Protein AF-A0A9E3P3L4-F1 (afdb_monomer)

pLDDT: mean 86.78, std 13.2, range [43.06, 98.12]

Radius of gyration: 27.21 Å; Cα contacts (8 Å, |Δi|>4): 21; chains: 1; bounding box: 68×38×60 Å

Sequence (97 aa):
MQKKRRPGSTATFSVSIDVASKEKLKARANRLHGGNMSALIAELARDAERRDASEALHEWAGTALTHDDRARIDAELAEGWALARAHAKKTKRKPAA

Nearest PDB structures (foldseek):
  1zx3-assembly1_A  TM=3.573E-01  e=5.831E+00  Nitrosomonas europaea ATCC 19718

Solvent-accessible surface area (backbone atoms only — not comparable to full-atom values): 5981 Å² total; per-residue (Å²): 132,87,77,82,76,60,93,88,68,83,81,90,82,89,81,91,74,56,70,68,59,52,52,55,50,48,54,49,12,39,74,76,50,78,51,36,53,68,60,45,52,56,50,53,51,53,52,47,53,52,48,54,51,50,50,52,46,43,67,72,66,51,77,78,78,50,71,66,59,47,54,50,51,54,51,53,48,53,52,52,54,50,52,53,52,53,52,57,55,53,60,72,68,57,72,87,128

Foldseek 3Di:
DDDPDDPPDDDDDDDDDDPVVVVVLQVVCCVPPVRPSVVSVVVVVVVVVVVVVVVVCCVVVDDDDDPVSVVVVVVVVVVVVVVVVVVVVVVVPDDDD

Mean predicted aligned error: 11.52 Å

Structure (mmCIF, N/CA/C/O backbone):
data_AF-A0A9E3P3L4-F1
#
_entry.id   AF-A0A9E3P3L4-F1
#
loop_
_atom_site.group_PDB
_atom_site.id
_atom_site.type_symbol
_atom_site.label_atom_id
_atom_site.label_alt_id
_atom_site.label_comp_id
_atom_site.label_asym_id
_atom_site.label_entity_id
_atom_site.label_seq_id
_atom_site.pdbx_PDB_ins_code
_atom_site.Cartn_x
_atom_site.Cartn_y
_atom_site.Cartn_z
_atom_site.occupancy
_atom_site.B_iso_or_equiv
_atom_site.auth_seq_id
_atom_site.auth_comp_id
_atom_site.auth_asym_id
_atom_site.auth_atom_id
_atom_site.pdbx_PDB_model_num
ATOM 1 N N . MET A 1 1 ? 16.694 9.694 29.739 1.00 43.06 1 MET A N 1
ATOM 2 C CA . MET A 1 1 ? 17.286 8.456 29.181 1.00 43.06 1 MET A CA 1
ATOM 3 C C . MET A 1 1 ? 16.189 7.686 28.444 1.00 43.06 1 MET A C 1
ATOM 5 O O . MET A 1 1 ? 15.341 7.091 29.096 1.00 43.06 1 MET A O 1
ATOM 9 N N . GLN A 1 2 ? 16.111 7.787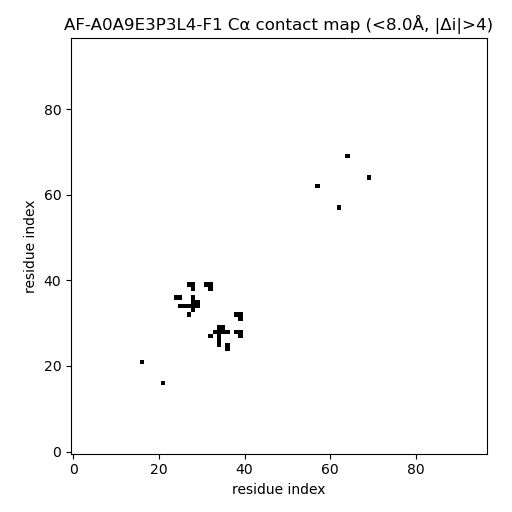 27.111 1.00 58.84 2 GLN A N 1
ATOM 10 C CA . GLN A 1 2 ? 15.091 7.078 26.319 1.00 58.84 2 GLN A CA 1
ATOM 11 C C . GLN A 1 2 ? 15.416 5.579 26.309 1.00 58.84 2 GLN A C 1
ATOM 13 O O . GLN A 1 2 ? 16.456 5.158 25.805 1.00 58.84 2 GLN A O 1
ATOM 18 N N . LYS A 1 3 ? 14.550 4.773 26.926 1.00 66.19 3 LYS A N 1
ATOM 19 C CA . LYS A 1 3 ? 14.714 3.319 27.029 1.00 66.19 3 LYS A CA 1
ATOM 20 C C . LYS A 1 3 ? 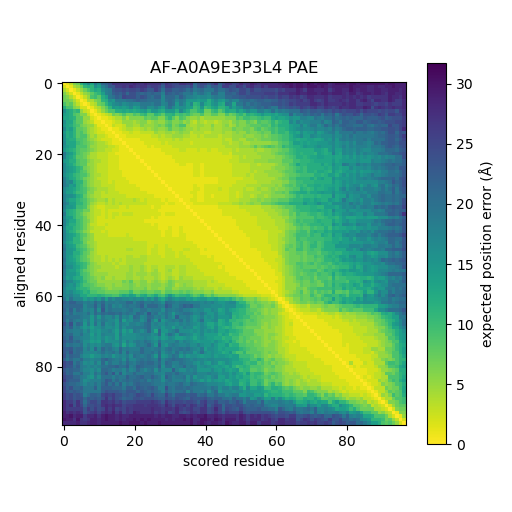14.517 2.717 25.631 1.00 66.19 3 LYS A C 1
ATOM 22 O O . LYS A 1 3 ? 13.417 2.791 25.086 1.00 66.19 3 LYS A O 1
ATOM 27 N N . LYS A 1 4 ? 15.576 2.142 25.047 1.00 66.56 4 LYS A N 1
ATOM 28 C CA . LYS A 1 4 ? 15.538 1.463 23.738 1.00 66.56 4 LYS A CA 1
ATOM 29 C C . LYS A 1 4 ? 14.462 0.372 23.783 1.00 66.56 4 LYS A C 1
ATOM 31 O O . LYS A 1 4 ? 14.570 -0.573 24.567 1.00 66.56 4 LYS A O 1
ATOM 36 N N . ARG A 1 5 ? 13.386 0.538 23.010 1.00 64.69 5 ARG A N 1
ATOM 37 C CA . ARG A 1 5 ? 12.291 -0.438 22.965 1.00 64.69 5 ARG A CA 1
ATOM 38 C C . ARG A 1 5 ? 12.759 -1.707 22.253 1.00 64.69 5 ARG A C 1
ATOM 40 O O . ARG A 1 5 ? 13.532 -1.644 21.301 1.00 64.69 5 ARG A O 1
ATOM 47 N N . ARG A 1 6 ? 12.320 -2.859 22.763 1.00 67.94 6 ARG A N 1
ATOM 48 C CA . ARG A 1 6 ? 12.639 -4.176 22.197 1.00 67.94 6 ARG A CA 1
ATOM 49 C C . ARG A 1 6 ? 11.949 -4.340 20.832 1.00 67.94 6 ARG A C 1
ATOM 51 O O . ARG A 1 6 ? 10.840 -3.824 20.672 1.00 67.94 6 ARG A O 1
ATOM 58 N N . PRO A 1 7 ? 12.560 -5.058 19.873 1.00 54.72 7 PRO A N 1
ATOM 59 C CA . PRO A 1 7 ? 11.893 -5.396 18.618 1.00 54.72 7 PRO A CA 1
ATOM 60 C C . PRO A 1 7 ? 10.572 -6.125 18.907 1.00 54.72 7 PRO A C 1
ATOM 62 O O . PRO A 1 7 ? 10.513 -6.982 19.788 1.00 54.72 7 PRO A O 1
ATOM 65 N N . GLY A 1 8 ? 9.503 -5.721 18.215 1.00 65.75 8 GLY A N 1
ATOM 66 C CA . GLY A 1 8 ? 8.137 -6.205 18.453 1.00 65.75 8 GLY A CA 1
ATOM 67 C C . GLY A 1 8 ? 7.307 -5.380 19.446 1.00 65.75 8 GLY A C 1
ATOM 68 O O . GLY A 1 8 ? 6.173 -5.749 19.732 1.00 65.75 8 GLY A O 1
ATOM 69 N N . SER A 1 9 ? 7.818 -4.258 19.973 1.00 76.62 9 SER A N 1
ATOM 70 C CA . SER A 1 9 ? 6.986 -3.367 20.789 1.00 76.62 9 SER A CA 1
ATOM 71 C C . SER A 1 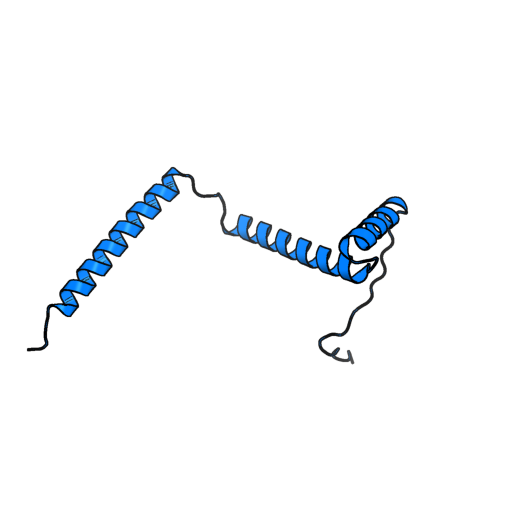9 ? 5.948 -2.649 19.924 1.00 76.62 9 SER A C 1
ATOM 73 O O . SER A 1 9 ? 6.308 -1.815 19.090 1.00 76.62 9 SER A O 1
ATOM 75 N N . THR A 1 10 ? 4.667 -2.914 20.153 1.00 78.19 10 THR A N 1
ATOM 76 C CA . THR A 1 10 ? 3.582 -2.144 19.540 1.00 78.19 10 THR A CA 1
ATOM 77 C C . THR A 1 10 ? 3.538 -0.740 20.145 1.00 78.19 10 THR A C 1
ATOM 79 O O . THR A 1 10 ? 3.649 -0.572 21.362 1.00 78.19 10 THR A O 1
ATOM 82 N N . ALA A 1 11 ? 3.385 0.282 19.305 1.00 82.88 11 ALA A N 1
ATOM 83 C CA . ALA A 1 11 ? 3.113 1.643 19.747 1.00 82.88 11 ALA A CA 1
ATOM 84 C C . ALA A 1 11 ? 1.645 1.973 19.467 1.00 82.88 11 ALA A C 1
ATOM 86 O O . ALA A 1 11 ? 1.180 1.834 18.339 1.00 82.88 11 ALA A O 1
ATOM 87 N N . THR A 1 12 ? 0.924 2.406 20.498 1.00 87.69 12 THR A N 1
ATOM 88 C CA . THR A 1 12 ? -0.440 2.915 20.347 1.00 87.69 12 THR A CA 1
ATOM 89 C C . THR A 1 12 ? -0.383 4.398 20.014 1.00 87.69 12 THR A C 1
ATOM 91 O O . THR A 1 12 ? 0.338 5.150 20.671 1.00 87.69 12 THR A O 1
ATOM 94 N N . PHE A 1 13 ? -1.174 4.818 19.035 1.00 85.50 13 PHE A N 1
ATOM 95 C CA . PHE A 1 13 ? -1.462 6.221 18.772 1.00 85.50 13 PHE A CA 1
ATOM 96 C C . PHE A 1 13 ? -2.975 6.395 18.635 1.00 85.50 13 PHE A C 1
ATOM 98 O O . PHE A 1 13 ? -3.671 5.499 18.155 1.00 85.50 13 PHE A O 1
ATOM 105 N N . SER A 1 14 ? -3.481 7.533 19.102 1.00 90.62 14 SER A N 1
ATOM 106 C CA . SER A 1 14 ? -4.906 7.863 19.074 1.00 90.62 14 SER A CA 1
ATOM 107 C C . SER A 1 14 ? -5.155 8.918 18.008 1.00 90.62 14 SER A C 1
ATOM 109 O O . SER A 1 14 ? -4.417 9.897 17.928 1.00 90.62 14 SER A O 1
ATOM 111 N N . VAL A 1 15 ? -6.200 8.729 17.204 1.00 91.31 15 VAL A N 1
ATOM 112 C CA . VAL A 1 15 ? -6.594 9.658 16.138 1.00 91.31 15 VAL A CA 1
ATOM 113 C C . VAL A 1 15 ? -8.084 9.935 16.250 1.00 91.31 15 VAL A C 1
ATOM 115 O O . VAL A 1 15 ? -8.881 9.013 16.432 1.00 91.31 15 VAL A O 1
ATOM 118 N N . SER A 1 16 ? -8.456 11.205 16.121 1.00 94.94 16 SER A N 1
ATOM 119 C CA . SER A 1 16 ? -9.851 11.623 16.012 1.00 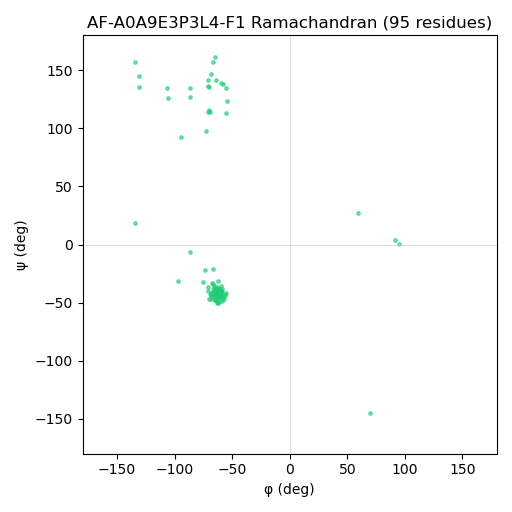94.94 16 SER A CA 1
ATOM 120 C C . SER A 1 16 ? -10.289 11.561 14.553 1.00 94.94 16 SER A C 1
ATOM 122 O O . SER A 1 16 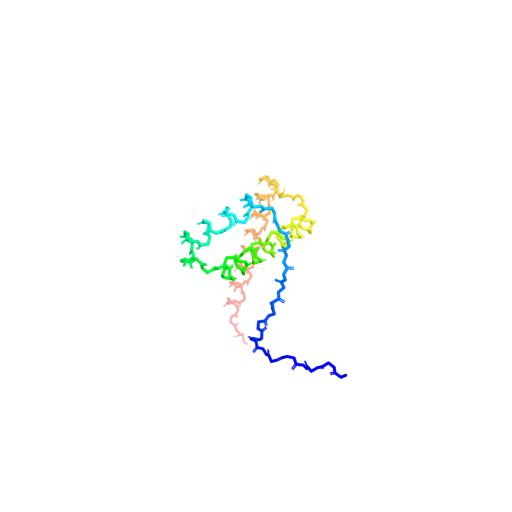? -9.642 12.140 13.685 1.00 94.94 16 SER A O 1
ATOM 124 N N . ILE A 1 17 ? -11.392 10.866 14.293 1.00 95.69 17 ILE A N 1
ATOM 125 C CA . ILE A 1 17 ? -12.011 10.738 12.970 1.00 95.69 17 ILE A CA 1
ATOM 126 C C . ILE A 1 17 ? -13.517 10.956 13.094 1.00 95.69 17 ILE A C 1
ATOM 128 O O . ILE A 1 17 ? -14.089 10.759 14.171 1.00 95.69 17 ILE A O 1
ATOM 132 N N . ASP A 1 18 ? -14.166 11.337 11.998 1.00 97.88 18 ASP A N 1
ATOM 133 C CA . ASP A 1 18 ? -15.617 11.462 11.971 1.00 97.88 18 ASP A CA 1
ATOM 134 C C . ASP A 1 18 ? -16.308 10.094 12.134 1.00 97.88 18 ASP A C 1
ATOM 136 O O . ASP A 1 18 ? -15.742 9.024 11.872 1.00 97.88 18 ASP A O 1
ATOM 140 N N . VAL A 1 19 ? -17.564 10.132 12.584 1.00 97.31 19 VAL A N 1
ATOM 141 C CA . VAL A 1 19 ? -18.350 8.926 12.875 1.00 97.31 19 VAL A CA 1
ATOM 142 C C . VAL A 1 19 ? -18.536 8.065 11.623 1.00 97.31 19 VAL A C 1
ATOM 144 O O . VAL A 1 19 ? -18.452 6.841 11.710 1.00 97.31 19 VAL A O 1
ATOM 147 N N . ALA A 1 20 ? -18.731 8.674 10.451 1.00 97.88 20 ALA A N 1
ATOM 148 C CA . ALA A 1 20 ? -18.950 7.923 9.220 1.00 97.88 20 ALA A CA 1
ATOM 149 C C . ALA A 1 20 ? -17.683 7.158 8.805 1.00 97.88 20 ALA A C 1
ATOM 151 O O . ALA A 1 20 ? -17.757 5.982 8.441 1.00 97.88 20 ALA A O 1
ATOM 152 N N . SER A 1 21 ? -16.511 7.785 8.913 1.00 97.06 21 SER A N 1
ATOM 153 C CA . SER A 1 21 ? -15.217 7.141 8.667 1.00 97.06 21 SER A CA 1
ATOM 154 C C . SER A 1 21 ? -14.938 6.016 9.659 1.00 97.06 21 SER A C 1
ATOM 156 O O . SER A 1 21 ? -14.503 4.935 9.255 1.00 97.06 21 SER A O 1
ATOM 158 N N . LYS A 1 22 ? -15.255 6.218 10.943 1.00 96.75 22 LYS A N 1
ATOM 159 C CA . LYS A 1 22 ? -15.124 5.178 11.973 1.00 96.75 22 LYS A CA 1
ATOM 160 C C . LYS A 1 22 ? -15.930 3.928 11.628 1.00 96.75 22 LYS A C 1
ATOM 162 O O . LYS A 1 22 ? -15.402 2.819 11.712 1.00 96.75 22 LYS A O 1
ATOM 167 N N . GLU A 1 23 ? -17.186 4.092 11.224 1.00 97.62 23 GLU A N 1
ATOM 168 C CA . GLU A 1 23 ? -18.053 2.956 10.900 1.00 97.62 23 GLU A CA 1
ATOM 169 C C . GLU A 1 23 ? -17.629 2.257 9.599 1.00 97.62 23 GLU A C 1
ATOM 171 O O . GLU A 1 23 ? -17.599 1.026 9.544 1.00 97.62 23 GLU A O 1
ATOM 176 N N . LYS A 1 24 ? -17.164 3.006 8.589 1.00 97.94 24 LYS A N 1
ATOM 177 C CA . LYS A 1 24 ? -16.561 2.423 7.374 1.00 97.94 24 LYS A CA 1
ATOM 178 C C . LYS A 1 24 ? -15.323 1.581 7.692 1.00 97.94 24 LYS A C 1
ATOM 180 O O . LYS A 1 24 ? -15.182 0.472 7.170 1.00 97.94 24 LYS A O 1
ATOM 185 N N . LEU A 1 25 ? -14.436 2.081 8.554 1.00 96.56 25 LEU A N 1
ATOM 186 C CA . LEU A 1 25 ? -13.230 1.361 8.968 1.00 96.56 25 LEU A CA 1
ATOM 187 C C . LEU A 1 25 ? -13.575 0.095 9.754 1.00 96.56 25 LEU A C 1
ATOM 189 O O . LEU A 1 25 ? -13.030 -0.965 9.457 1.00 96.56 25 LEU A O 1
ATOM 193 N N . LYS A 1 26 ? -14.521 0.166 10.698 1.00 97.12 26 LYS A N 1
ATOM 194 C CA . LYS A 1 26 ? -15.015 -1.018 11.421 1.00 97.12 26 LYS A CA 1
ATOM 195 C C . LYS A 1 26 ? -15.601 -2.065 10.486 1.00 97.12 26 LYS A C 1
ATOM 197 O O . LYS A 1 26 ? -15.226 -3.228 10.584 1.00 97.12 26 LYS A O 1
ATOM 202 N N . ALA A 1 27 ? -16.482 -1.670 9.567 1.00 98.12 27 ALA A N 1
ATOM 203 C CA . ALA A 1 27 ? -17.084 -2.597 8.612 1.00 98.12 27 ALA A CA 1
ATOM 204 C C . ALA A 1 27 ? -16.012 -3.286 7.753 1.00 98.12 27 ALA A C 1
ATOM 206 O O . ALA A 1 27 ? -16.057 -4.499 7.536 1.00 98.12 27 ALA A O 1
ATOM 207 N N . ARG A 1 28 ? -14.996 -2.530 7.319 1.00 97.8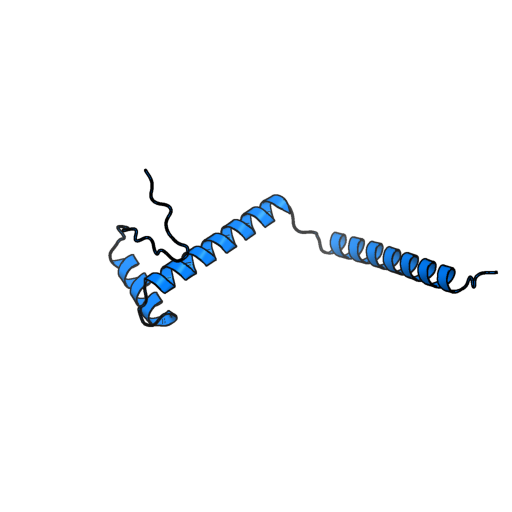1 28 ARG A N 1
ATOM 208 C CA . ARG A 1 28 ? -13.858 -3.076 6.574 1.00 97.81 28 ARG A CA 1
ATOM 209 C C . ARG A 1 28 ? -13.004 -4.020 7.425 1.00 97.81 28 ARG A C 1
ATOM 211 O O . ARG A 1 28 ? -12.652 -5.088 6.936 1.00 97.81 28 ARG A O 1
ATOM 218 N N . ALA A 1 29 ? -12.714 -3.672 8.679 1.00 97.75 29 ALA A N 1
ATOM 219 C CA . ALA A 1 29 ? -11.967 -4.529 9.601 1.00 97.75 29 ALA A CA 1
ATOM 220 C C . ALA A 1 29 ? -12.727 -5.825 9.910 1.00 97.75 29 ALA A C 1
ATOM 222 O O . ALA A 1 29 ? -12.125 -6.892 9.921 1.00 97.75 29 ALA A O 1
ATOM 223 N N . ASN A 1 30 ? -14.048 -5.755 10.097 1.00 98.00 30 ASN A N 1
ATOM 224 C CA . ASN A 1 30 ? -14.907 -6.930 10.258 1.00 98.00 30 ASN A CA 1
ATOM 225 C C . ASN A 1 30 ? -14.812 -7.857 9.047 1.00 98.00 30 ASN A C 1
ATOM 227 O O . ASN A 1 30 ? -14.607 -9.055 9.209 1.00 98.00 30 ASN A O 1
ATOM 231 N N . ARG A 1 31 ? -14.898 -7.294 7.838 1.00 97.88 31 ARG A N 1
ATOM 232 C CA . ARG A 1 31 ? -1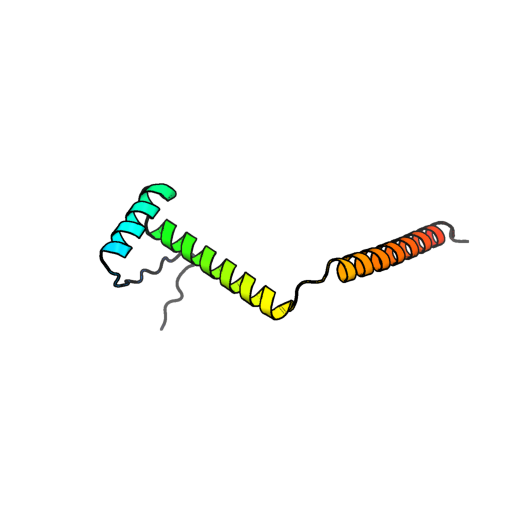4.860 -8.069 6.595 1.00 97.88 31 ARG A CA 1
ATOM 233 C C . ARG A 1 31 ? -13.502 -8.717 6.316 1.00 97.88 31 ARG A C 1
ATOM 235 O O . ARG A 1 31 ? -13.476 -9.836 5.824 1.00 97.88 31 ARG A O 1
ATOM 242 N N . LEU A 1 32 ? -12.399 -8.007 6.558 1.00 97.00 32 LEU A N 1
ATOM 243 C CA . LEU A 1 32 ? -11.058 -8.450 6.147 1.00 97.00 32 LEU A CA 1
ATOM 244 C C . LEU A 1 32 ? -10.273 -9.148 7.264 1.00 97.00 32 LEU A C 1
ATOM 246 O O . LEU A 1 32 ? -9.475 -10.033 6.987 1.00 97.00 32 LEU A O 1
ATOM 250 N N . HIS A 1 33 ? -10.505 -8.754 8.518 1.00 96.62 33 HIS A N 1
ATOM 251 C CA . HIS A 1 33 ? -9.669 -9.124 9.667 1.00 96.62 33 HIS A CA 1
ATOM 252 C C . HIS A 1 33 ? -10.484 -9.567 10.889 1.00 96.62 33 HIS A C 1
ATOM 254 O O . HIS A 1 33 ? -9.992 -9.495 12.015 1.00 96.62 33 HIS A O 1
ATOM 260 N N . GLY A 1 34 ? -11.756 -9.946 10.712 1.00 96.38 34 GLY A N 1
ATOM 261 C CA . GLY A 1 34 ? -12.622 -10.382 11.816 1.00 96.38 34 GLY A CA 1
ATOM 262 C C . GLY A 1 34 ? -12.818 -9.325 12.911 1.00 96.38 34 GLY A C 1
ATOM 263 O O . GLY A 1 34 ? -13.020 -9.662 14.072 1.00 96.38 34 GLY A O 1
ATOM 264 N N . GLY A 1 35 ? -12.700 -8.043 12.558 1.00 95.31 35 GLY A N 1
ATOM 265 C CA . GLY A 1 35 ? -12.870 -6.906 13.468 1.00 95.31 35 GLY A CA 1
ATOM 266 C C . GLY A 1 35 ? -11.572 -6.386 14.080 1.00 95.31 35 GLY A C 1
ATOM 267 O O . GLY A 1 35 ? -11.592 -5.399 14.817 1.00 95.31 35 GLY A O 1
ATOM 268 N N . ASN A 1 36 ? -10.425 -6.985 13.747 1.00 96.00 36 ASN A N 1
ATOM 269 C CA . ASN A 1 36 ? -9.130 -6.517 14.225 1.00 96.00 36 ASN A CA 1
ATOM 270 C C . ASN A 1 36 ? -8.713 -5.209 13.524 1.00 96.00 36 ASN A C 1
ATOM 272 O O . ASN A 1 36 ? -8.166 -5.207 12.420 1.00 96.00 36 ASN A O 1
ATOM 276 N N . MET A 1 37 ? -8.955 -4.081 14.198 1.00 95.00 37 MET A N 1
ATOM 277 C CA . MET A 1 37 ? -8.615 -2.750 13.690 1.00 95.00 37 MET A CA 1
ATOM 278 C C . MET A 1 37 ? -7.106 -2.554 13.515 1.00 95.00 37 MET A C 1
ATOM 280 O O . MET A 1 37 ? -6.674 -1.983 12.521 1.00 95.00 37 MET A O 1
ATOM 284 N N . SER A 1 38 ? -6.292 -3.055 14.445 1.00 92.50 38 SER A N 1
ATOM 285 C CA . SER A 1 38 ? -4.833 -2.922 14.369 1.00 92.50 38 SER A CA 1
ATOM 286 C C . SER A 1 38 ? -4.262 -3.643 13.147 1.00 92.50 38 SER A C 1
ATOM 288 O O . SER A 1 38 ? -3.346 -3.128 12.510 1.00 92.50 38 SER A O 1
ATOM 290 N N . ALA A 1 39 ? -4.826 -4.801 12.783 1.00 94.19 39 ALA A N 1
ATOM 291 C CA . ALA A 1 39 ? -4.454 -5.518 11.563 1.00 94.19 39 ALA A CA 1
ATOM 292 C C . ALA A 1 39 ? -4.813 -4.721 10.300 1.00 94.19 39 ALA A C 1
ATOM 294 O O . ALA A 1 39 ? -3.969 -4.583 9.416 1.00 94.19 39 ALA A O 1
ATOM 295 N N . LEU A 1 40 ? -6.010 -4.119 10.256 1.00 96.44 40 LEU A N 1
ATOM 296 C CA . LEU A 1 40 ? -6.409 -3.235 9.157 1.00 96.44 40 LEU A CA 1
ATOM 297 C C . LEU A 1 40 ? -5.464 -2.031 9.027 1.00 96.44 40 LEU A C 1
ATOM 299 O O . LEU A 1 40 ? -5.032 -1.710 7.925 1.00 96.44 40 LEU A O 1
ATOM 303 N N . ILE A 1 41 ? -5.123 -1.369 10.135 1.00 94.62 41 ILE A N 1
ATOM 304 C CA . ILE A 1 41 ? -4.206 -0.220 10.116 1.00 94.62 41 ILE A CA 1
ATOM 305 C C . ILE A 1 41 ? -2.802 -0.641 9.660 1.00 94.62 41 ILE A C 1
ATOM 307 O O . ILE A 1 41 ? -2.184 0.068 8.871 1.00 94.62 41 ILE A O 1
ATOM 311 N N . ALA A 1 42 ? -2.309 -1.806 10.092 1.00 92.88 42 ALA A N 1
ATOM 312 C CA . ALA A 1 42 ? -1.023 -2.332 9.638 1.00 92.88 42 ALA A CA 1
ATOM 313 C C . ALA A 1 42 ? -1.016 -2.663 8.134 1.00 92.88 42 ALA A C 1
ATOM 315 O O . ALA A 1 42 ? -0.006 -2.450 7.469 1.00 92.88 42 ALA A O 1
ATOM 316 N N . GLU A 1 43 ? -2.122 -3.170 7.584 1.00 95.12 43 GLU A N 1
ATOM 317 C CA . GLU A 1 43 ? -2.282 -3.352 6.135 1.00 95.12 43 GLU A CA 1
ATOM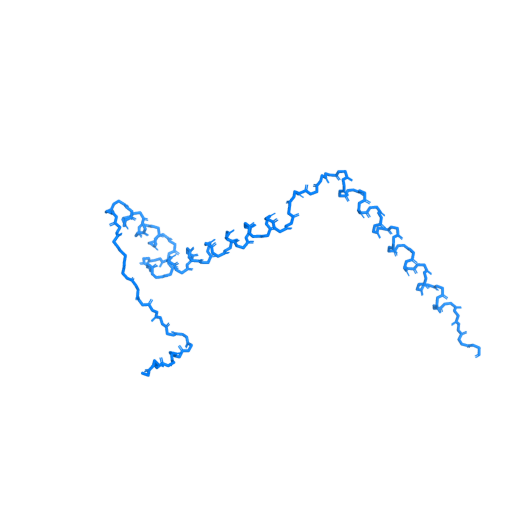 318 C C . GLU A 1 43 ? -2.252 -2.007 5.402 1.00 95.12 43 GLU A C 1
ATOM 320 O O . GLU A 1 43 ? -1.452 -1.837 4.488 1.00 95.12 43 GLU A O 1
ATOM 325 N N . LEU A 1 44 ? -3.046 -1.029 5.851 1.00 95.38 44 LEU A N 1
ATOM 326 C CA . LEU A 1 44 ? -3.093 0.302 5.239 1.00 95.38 44 LEU A CA 1
ATOM 327 C C . LEU A 1 44 ? -1.731 1.008 5.262 1.00 95.38 44 LEU A C 1
ATOM 329 O O . LEU A 1 44 ? -1.389 1.693 4.302 1.00 95.38 44 LEU A O 1
ATOM 333 N N . ALA A 1 45 ? -0.940 0.821 6.320 1.00 94.12 45 ALA A N 1
ATOM 334 C CA . ALA A 1 45 ? 0.414 1.364 6.398 1.00 94.12 45 ALA A CA 1
ATOM 335 C C . ALA A 1 45 ? 1.342 0.755 5.332 1.00 94.12 45 ALA A C 1
ATOM 337 O O . ALA A 1 45 ? 2.065 1.486 4.662 1.00 94.12 45 ALA A O 1
ATOM 338 N N . ARG A 1 46 ? 1.280 -0.566 5.118 1.00 95.25 46 ARG A N 1
ATOM 339 C CA . ARG A 1 46 ? 2.049 -1.234 4.050 1.00 95.25 46 ARG A CA 1
ATOM 340 C C . ARG A 1 46 ? 1.560 -0.842 2.659 1.00 95.25 46 ARG A C 1
ATOM 342 O O . ARG A 1 46 ? 2.343 -0.802 1.716 1.00 95.25 46 ARG A O 1
ATOM 349 N N . ASP A 1 47 ? 0.263 -0.597 2.503 1.00 96.38 47 ASP A N 1
ATOM 350 C CA . ASP A 1 47 ? -0.301 -0.099 1.247 1.00 96.38 47 ASP A CA 1
ATOM 351 C C . ASP A 1 47 ? 0.196 1.309 0.931 1.00 96.38 47 ASP A C 1
ATOM 353 O O . ASP A 1 47 ? 0.516 1.584 -0.223 1.00 96.38 47 ASP A O 1
ATOM 357 N N . ALA A 1 48 ? 0.275 2.181 1.939 1.00 96.31 48 ALA A N 1
ATOM 358 C CA . ALA A 1 48 ? 0.847 3.514 1.798 1.00 96.31 48 ALA A CA 1
ATOM 359 C C . ALA A 1 48 ? 2.330 3.435 1.412 1.00 96.31 48 ALA A C 1
ATOM 361 O O . ALA A 1 48 ? 2.702 3.970 0.377 1.00 96.31 48 ALA A O 1
ATOM 362 N N . GLU A 1 49 ? 3.135 2.648 2.134 1.00 96.12 49 GLU A N 1
ATOM 363 C CA . GLU A 1 49 ? 4.558 2.449 1.819 1.00 96.12 49 GLU A CA 1
ATOM 364 C C . GLU A 1 49 ? 4.777 1.956 0.380 1.00 96.12 49 GLU A C 1
ATOM 366 O O . GLU A 1 49 ? 5.658 2.440 -0.328 1.00 96.12 49 GLU A O 1
ATOM 371 N N . ARG A 1 50 ? 3.942 1.024 -0.096 1.00 96.25 50 ARG A N 1
ATOM 372 C CA . ARG A 1 50 ? 4.009 0.543 -1.484 1.00 96.25 50 ARG A CA 1
ATOM 373 C C . ARG A 1 50 ? 3.662 1.620 -2.508 1.00 96.25 50 ARG A C 1
ATOM 375 O O . ARG A 1 50 ? 4.237 1.611 -3.594 1.00 96.25 50 ARG A O 1
ATOM 382 N N . ARG A 1 51 ? 2.718 2.511 -2.200 1.00 95.50 51 ARG A N 1
ATOM 383 C CA . ARG A 1 51 ? 2.356 3.629 -3.084 1.00 95.50 51 ARG A CA 1
ATOM 384 C C . ARG A 1 51 ? 3.471 4.659 -3.131 1.00 95.50 51 ARG A C 1
ATOM 386 O O . ARG A 1 51 ? 3.886 4.999 -4.230 1.00 95.50 51 ARG A O 1
ATOM 393 N N . ASP A 1 52 ? 4.007 5.037 -1.976 1.00 95.50 52 ASP A N 1
ATOM 394 C CA . ASP A 1 52 ? 5.117 5.985 -1.872 1.00 95.50 52 ASP A CA 1
ATOM 395 C C . ASP A 1 52 ? 6.349 5.454 -2.623 1.00 95.50 52 ASP A C 1
ATOM 397 O O . ASP A 1 52 ? 6.968 6.164 -3.410 1.00 95.50 52 ASP A O 1
ATOM 401 N N . ALA A 1 53 ? 6.664 4.163 -2.464 1.00 93.25 53 ALA A N 1
ATOM 402 C CA . ALA A 1 53 ? 7.745 3.517 -3.207 1.00 93.25 53 ALA A CA 1
ATOM 403 C C . ALA A 1 53 ? 7.482 3.483 -4.721 1.00 93.25 53 ALA A C 1
ATOM 405 O O . ALA A 1 53 ? 8.405 3.665 -5.514 1.00 93.25 53 ALA A O 1
ATOM 406 N N . SER A 1 54 ? 6.233 3.251 -5.136 1.00 90.94 54 SER A N 1
ATOM 407 C CA . SER A 1 54 ? 5.851 3.274 -6.550 1.00 90.94 54 SER A CA 1
ATOM 408 C C . SER A 1 54 ? 5.954 4.675 -7.150 1.00 90.94 54 SER A C 1
ATOM 410 O O . SER A 1 54 ? 6.343 4.803 -8.307 1.00 90.94 54 SER A O 1
ATOM 412 N N . GLU A 1 55 ? 5.597 5.708 -6.393 1.00 91.94 55 GLU A N 1
ATOM 413 C CA . GLU A 1 55 ? 5.700 7.105 -6.812 1.00 91.94 55 GLU A CA 1
ATOM 414 C C . GLU A 1 55 ? 7.165 7.529 -6.927 1.00 91.94 55 GLU A C 1
ATOM 416 O O . GLU A 1 55 ? 7.572 8.023 -7.975 1.00 91.94 55 GLU A O 1
ATOM 421 N N . ALA A 1 56 ? 7.987 7.207 -5.924 1.00 91.44 56 ALA A N 1
ATOM 422 C CA . ALA A 1 56 ? 9.427 7.447 -5.968 1.00 91.44 56 ALA A CA 1
ATOM 423 C C . ALA A 1 56 ? 10.101 6.714 -7.139 1.00 91.44 56 ALA A C 1
ATOM 425 O O . ALA A 1 56 ? 10.972 7.268 -7.809 1.00 91.44 56 ALA A O 1
ATOM 426 N N . LEU A 1 57 ? 9.686 5.472 -7.422 1.00 89.19 57 LEU A N 1
ATOM 427 C CA . LEU A 1 57 ? 10.168 4.735 -8.588 1.00 89.19 57 LEU A CA 1
ATOM 428 C C . LEU A 1 57 ? 9.756 5.423 -9.889 1.00 89.19 57 LEU A C 1
ATOM 430 O O . LEU A 1 57 ? 10.559 5.480 -10.813 1.00 89.19 57 LEU A O 1
ATOM 434 N N . HIS A 1 58 ? 8.522 5.919 -9.975 1.00 87.44 58 HIS A N 1
ATOM 435 C CA . HIS A 1 58 ? 8.042 6.620 -11.159 1.00 87.44 58 HIS A CA 1
ATOM 436 C C . HIS A 1 58 ? 8.812 7.924 -11.394 1.00 87.44 58 HIS A C 1
ATOM 438 O O . HIS A 1 58 ? 9.249 8.179 -12.513 1.00 87.44 58 HIS A O 1
ATOM 444 N N . GLU A 1 59 ? 9.046 8.703 -10.339 1.00 88.75 59 GLU A N 1
ATOM 445 C CA . GLU A 1 59 ? 9.846 9.927 -10.398 1.00 88.75 59 GLU A CA 1
ATOM 446 C C . GLU A 1 59 ? 11.294 9.635 -10.817 1.00 88.75 59 GLU A C 1
ATOM 448 O O . GLU A 1 59 ? 11.831 10.301 -11.701 1.00 88.75 59 GLU A O 1
ATOM 453 N N . TRP A 1 60 ? 11.910 8.598 -10.241 1.00 88.38 60 TRP A N 1
ATOM 454 C CA . TRP A 1 60 ? 13.276 8.199 -10.576 1.00 88.38 60 TRP A CA 1
ATOM 455 C C . TRP A 1 60 ? 13.409 7.637 -11.998 1.00 88.38 60 TRP A C 1
ATOM 457 O O . TRP A 1 60 ? 14.354 7.976 -12.710 1.00 88.38 60 TRP A O 1
ATOM 467 N N . ALA A 1 61 ? 12.487 6.765 -12.412 1.00 84.44 61 ALA A N 1
ATOM 468 C CA . ALA A 1 61 ? 12.526 6.113 -13.719 1.00 84.44 61 ALA A CA 1
ATOM 469 C C . ALA A 1 61 ? 12.145 7.065 -14.864 1.00 84.44 61 ALA A C 1
ATOM 471 O O . ALA A 1 61 ? 12.505 6.811 -16.013 1.00 84.44 61 ALA A O 1
ATOM 472 N N . GLY A 1 62 ? 11.430 8.152 -14.562 1.00 81.44 62 GLY A N 1
ATOM 473 C CA . GLY A 1 62 ? 10.958 9.109 -15.551 1.00 81.44 62 GLY A CA 1
ATOM 474 C C . GLY A 1 62 ? 9.852 8.535 -16.441 1.00 81.44 62 GLY A C 1
ATOM 475 O O . GLY A 1 62 ? 8.987 7.771 -16.007 1.00 81.44 62 GLY A O 1
ATOM 476 N N . THR A 1 63 ? 9.838 8.938 -17.711 1.00 79.06 63 THR A N 1
ATOM 477 C CA . THR A 1 63 ? 8.820 8.494 -18.670 1.00 79.06 63 THR A CA 1
ATOM 478 C C . THR A 1 63 ? 9.002 7.025 -19.041 1.00 79.06 63 THR A C 1
ATOM 480 O O . THR A 1 63 ? 10.107 6.557 -19.307 1.00 79.06 63 THR A O 1
ATOM 483 N N . ALA A 1 64 ? 7.889 6.287 -19.086 1.00 79.75 64 ALA A N 1
ATOM 484 C CA . ALA A 1 64 ? 7.899 4.904 -19.544 1.00 79.75 64 ALA A CA 1
ATOM 485 C C . ALA A 1 64 ? 8.417 4.822 -20.988 1.00 79.75 64 ALA A C 1
ATOM 487 O O . ALA A 1 64 ? 8.045 5.645 -21.828 1.00 79.75 64 ALA A O 1
ATOM 488 N N . LEU A 1 65 ? 9.242 3.810 -21.278 1.00 80.56 65 LEU A N 1
ATOM 489 C CA . LEU A 1 65 ? 9.725 3.575 -22.636 1.00 80.56 65 LEU A CA 1
ATOM 490 C C . LEU A 1 65 ? 8.553 3.365 -23.591 1.00 80.56 65 LEU A C 1
ATOM 492 O O . LEU A 1 65 ? 7.608 2.627 -23.290 1.00 80.56 65 LEU A O 1
ATOM 496 N N . THR A 1 66 ? 8.660 3.965 -24.773 1.00 88.69 66 THR A N 1
ATOM 497 C CA . THR A 1 66 ? 7.743 3.664 -25.867 1.00 88.69 66 THR A CA 1
ATOM 498 C C . THR A 1 66 ? 7.922 2.215 -26.321 1.00 88.69 66 THR A C 1
ATOM 500 O O . THR A 1 66 ? 8.940 1.568 -26.048 1.00 88.69 66 THR A O 1
ATOM 503 N N . HIS A 1 67 ? 6.920 1.679 -27.020 1.00 89.75 67 HIS A N 1
ATOM 504 C CA . HIS A 1 67 ? 7.023 0.335 -27.584 1.00 89.75 67 HIS A CA 1
ATOM 505 C C . HIS A 1 67 ? 8.213 0.218 -28.549 1.00 89.75 67 HIS A C 1
ATOM 507 O O . HIS A 1 67 ? 8.938 -0.775 -28.507 1.00 89.75 67 HIS A O 1
ATOM 513 N N . ASP A 1 68 ? 8.459 1.265 -29.337 1.00 91.00 68 ASP A N 1
ATOM 514 C CA . ASP A 1 68 ? 9.546 1.313 -30.313 1.00 91.00 68 ASP A CA 1
ATOM 515 C C . ASP A 1 68 ? 10.919 1.367 -29.631 1.00 91.00 68 ASP A C 1
ATOM 517 O O . ASP A 1 68 ? 11.831 0.630 -30.009 1.00 91.00 68 ASP A O 1
ATOM 521 N N . ASP A 1 69 ? 11.062 2.170 -28.570 1.00 90.75 69 ASP A N 1
ATOM 522 C CA . ASP A 1 69 ? 12.296 2.209 -27.775 1.00 90.75 69 ASP A CA 1
ATOM 523 C C . ASP A 1 69 ? 12.590 0.859 -27.127 1.00 90.75 69 ASP A C 1
ATOM 525 O O . ASP A 1 69 ? 13.737 0.409 -27.103 1.00 90.75 69 ASP A O 1
ATOM 529 N N . ARG A 1 70 ? 11.547 0.181 -26.644 1.00 91.50 70 ARG A N 1
ATOM 530 C CA . ARG A 1 70 ? 11.675 -1.152 -26.063 1.00 91.50 70 ARG A CA 1
ATOM 531 C C . ARG A 1 70 ? 12.120 -2.179 -27.102 1.00 91.50 70 ARG A C 1
ATOM 533 O O . ARG A 1 70 ? 13.068 -2.914 -26.846 1.00 91.50 70 ARG A O 1
ATOM 540 N N . ALA A 1 71 ? 11.490 -2.191 -28.277 1.00 94.25 71 ALA A N 1
ATOM 541 C CA . ALA A 1 71 ? 11.846 -3.102 -29.362 1.00 94.25 71 ALA A CA 1
ATOM 542 C C . ALA A 1 71 ? 13.294 -2.895 -29.838 1.00 94.25 71 ALA A C 1
ATOM 544 O O . ALA A 1 71 ? 14.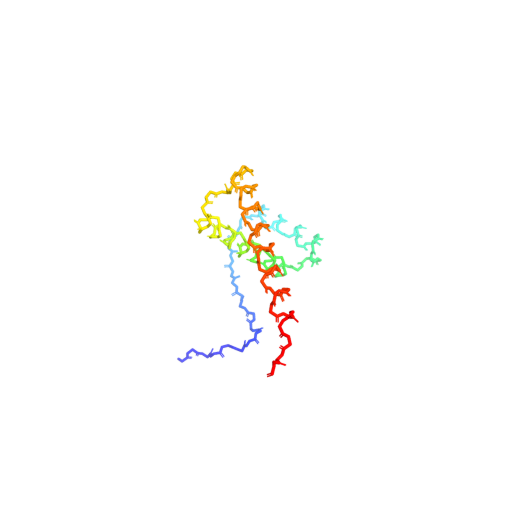007 -3.864 -30.106 1.00 94.25 71 ALA A O 1
ATOM 545 N N . ARG A 1 72 ? 13.749 -1.638 -29.892 1.00 94.69 72 ARG A N 1
ATOM 546 C CA . ARG A 1 72 ? 15.133 -1.290 -30.230 1.00 94.69 72 ARG A CA 1
ATOM 547 C C . ARG A 1 72 ? 16.130 -1.831 -29.204 1.00 94.69 72 ARG A C 1
ATOM 549 O O . ARG A 1 72 ? 17.094 -2.484 -29.593 1.00 94.69 72 ARG A O 1
ATOM 556 N N . ILE A 1 73 ? 15.872 -1.633 -27.911 1.00 92.06 73 ILE A N 1
ATOM 557 C CA . ILE A 1 73 ? 16.724 -2.166 -26.834 1.00 92.06 73 ILE A CA 1
ATOM 558 C C . ILE A 1 73 ? 16.769 -3.696 -26.868 1.00 92.06 73 ILE A C 1
ATOM 560 O O . ILE A 1 73 ? 17.842 -4.283 -26.734 1.00 92.06 73 ILE A O 1
ATOM 564 N N . ASP A 1 74 ? 15.628 -4.355 -27.077 1.00 95.75 74 ASP A N 1
ATOM 565 C CA . ASP A 1 74 ? 15.565 -5.818 -27.145 1.00 95.75 74 ASP A CA 1
ATOM 566 C C . ASP A 1 74 ? 16.402 -6.367 -28.315 1.00 95.75 74 ASP A C 1
ATOM 568 O O . ASP A 1 74 ? 17.098 -7.378 -28.162 1.00 95.75 74 ASP A O 1
ATOM 572 N N . ALA A 1 75 ? 16.394 -5.682 -29.463 1.00 94.81 75 ALA A N 1
ATOM 573 C CA . ALA A 1 75 ? 17.222 -6.036 -30.613 1.00 94.81 75 ALA A CA 1
ATOM 574 C C . ALA A 1 75 ? 18.726 -5.877 -30.317 1.00 94.81 75 ALA A C 1
ATOM 576 O O . ALA A 1 75 ? 19.497 -6.811 -30.558 1.00 94.81 75 ALA A O 1
ATOM 577 N N . GLU A 1 76 ? 19.133 -4.744 -29.735 1.00 95.31 76 GLU A N 1
ATOM 578 C CA . GLU A 1 76 ? 20.530 -4.485 -29.349 1.00 95.31 76 GLU A CA 1
ATOM 579 C C . GLU A 1 76 ? 21.037 -5.521 -28.331 1.00 95.31 76 GLU A C 1
ATOM 581 O O . GLU A 1 76 ? 22.136 -6.071 -28.463 1.00 95.31 76 GLU A O 1
ATOM 586 N N . LEU A 1 77 ? 20.215 -5.862 -27.333 1.00 95.06 77 LEU A N 1
ATOM 587 C CA . LEU A 1 77 ? 20.546 -6.893 -26.353 1.00 95.06 77 LEU A CA 1
ATOM 588 C C . LEU A 1 77 ? 20.708 -8.264 -27.015 1.00 95.06 77 LEU A C 1
ATOM 590 O O . LEU A 1 77 ? 21.673 -8.976 -26.720 1.00 95.06 77 LEU A O 1
ATOM 594 N N . ALA A 1 78 ? 19.795 -8.655 -27.908 1.00 95.12 78 ALA A N 1
ATOM 595 C CA . ALA A 1 78 ? 19.862 -9.941 -28.598 1.00 95.12 78 ALA A CA 1
ATOM 596 C C . ALA A 1 78 ? 21.156 -10.093 -29.415 1.00 95.12 78 ALA A C 1
ATOM 598 O O . ALA A 1 78 ? 21.783 -11.161 -29.381 1.00 95.12 78 ALA A O 1
ATOM 599 N N . GLU A 1 79 ? 21.585 -9.024 -30.088 1.00 92.12 79 GLU A N 1
ATOM 600 C CA . GLU A 1 79 ? 22.860 -8.969 -30.803 1.00 92.12 79 GLU A CA 1
ATOM 601 C C . GLU A 1 79 ? 24.048 -9.121 -29.841 1.00 92.12 79 GLU A C 1
ATOM 603 O O . GLU A 1 79 ? 24.899 -9.997 -30.036 1.00 92.12 79 GLU A O 1
ATOM 608 N N . GLY A 1 80 ? 24.063 -8.366 -28.738 1.00 91.31 80 GLY A N 1
ATOM 609 C CA . GLY A 1 80 ? 25.093 -8.478 -27.701 1.00 91.31 80 GLY A CA 1
ATOM 610 C C . GLY A 1 80 ? 25.216 -9.898 -27.131 1.00 91.31 80 GLY A C 1
ATOM 611 O O . GLY A 1 80 ? 26.317 -10.448 -27.020 1.00 91.31 80 GLY A O 1
ATOM 612 N N . TRP A 1 81 ? 24.088 -10.557 -26.850 1.00 93.44 81 TRP A N 1
ATOM 613 C CA . TRP A 1 81 ? 24.058 -11.951 -26.397 1.00 93.44 81 TRP A CA 1
ATOM 614 C C . TRP A 1 81 ? 24.530 -12.943 -27.467 1.00 93.44 81 TRP A C 1
ATOM 616 O O . TRP A 1 81 ? 25.112 -13.983 -27.138 1.00 93.44 81 TRP A O 1
ATOM 626 N N . ALA A 1 82 ? 24.271 -12.681 -28.749 1.00 91.69 82 ALA A N 1
ATOM 627 C CA . ALA A 1 82 ? 24.785 -13.505 -29.840 1.00 91.69 82 ALA A CA 1
ATOM 628 C C . ALA A 1 82 ? 26.315 -13.399 -29.941 1.00 91.69 82 ALA A C 1
ATOM 630 O O . ALA A 1 82 ? 26.998 -14.428 -30.004 1.00 91.69 82 ALA A O 1
ATOM 631 N N . LEU A 1 83 ? 26.856 -12.180 -29.853 1.00 91.25 83 LEU A N 1
ATOM 632 C CA . LEU A 1 83 ? 28.296 -11.923 -29.847 1.00 91.25 83 LEU A CA 1
ATOM 633 C C . LEU A 1 83 ? 28.977 -12.597 -28.650 1.00 91.25 83 LEU A C 1
ATOM 635 O O . LEU A 1 83 ? 29.928 -13.362 -28.832 1.00 91.25 83 LEU A O 1
ATOM 639 N N . ALA A 1 84 ? 28.447 -12.419 -27.437 1.00 89.88 84 ALA A N 1
ATOM 640 C CA . ALA A 1 84 ? 28.983 -13.049 -26.229 1.00 89.88 84 ALA A CA 1
ATOM 641 C C . ALA A 1 84 ? 29.039 -14.585 -26.348 1.00 89.88 84 ALA A C 1
ATOM 643 O O . ALA A 1 84 ? 30.058 -15.213 -26.040 1.00 89.88 84 ALA A O 1
ATOM 644 N N . ARG A 1 85 ? 27.974 -15.207 -26.876 1.00 91.81 85 ARG A N 1
ATOM 645 C CA . ARG A 1 85 ? 27.927 -16.660 -27.117 1.00 91.81 85 ARG A CA 1
ATOM 646 C C . ARG A 1 85 ? 28.929 -17.109 -28.180 1.00 91.81 85 ARG A C 1
ATOM 648 O O . ARG A 1 85 ? 29.568 -18.151 -28.014 1.00 91.81 85 ARG A O 1
ATOM 655 N N . ALA A 1 86 ? 29.104 -16.338 -29.250 1.00 85.88 86 ALA A N 1
ATOM 656 C CA . ALA A 1 86 ? 30.093 -16.631 -30.284 1.00 85.88 86 ALA A CA 1
ATOM 657 C C . ALA A 1 86 ? 31.529 -16.568 -29.733 1.00 85.88 86 ALA A C 1
ATOM 659 O O . ALA A 1 86 ? 32.336 -17.461 -30.013 1.00 85.88 86 ALA A O 1
ATOM 660 N N . HIS A 1 87 ? 31.834 -15.571 -28.896 1.00 81.12 87 HIS A N 1
ATOM 661 C CA . HIS A 1 87 ? 33.122 -15.456 -28.208 1.00 81.12 87 HIS A CA 1
ATOM 662 C C . HIS A 1 87 ? 33.377 -16.633 -27.255 1.00 81.12 87 HIS A C 1
ATOM 664 O O . HIS A 1 87 ? 34.442 -17.250 -27.327 1.00 81.12 87 HIS A O 1
ATOM 670 N N . ALA A 1 88 ? 32.387 -17.027 -26.449 1.00 81.88 88 ALA A N 1
ATOM 671 C CA . ALA A 1 88 ? 32.491 -18.180 -25.549 1.00 81.88 88 ALA A CA 1
ATOM 672 C C . ALA A 1 88 ? 32.717 -19.515 -26.290 1.00 81.88 88 ALA A C 1
ATOM 674 O O . ALA A 1 88 ? 33.377 -20.426 -25.787 1.00 81.88 88 ALA A O 1
ATOM 675 N N . LYS A 1 89 ? 32.184 -19.655 -27.510 1.00 75.12 89 LYS A N 1
ATOM 676 C CA . LYS A 1 89 ? 32.386 -20.853 -28.341 1.00 75.12 89 LYS A CA 1
ATOM 677 C C . LYS A 1 89 ? 33.786 -20.896 -28.967 1.00 75.12 89 LYS A C 1
ATOM 679 O O . LYS A 1 89 ? 34.331 -21.983 -29.153 1.00 75.12 89 LYS A O 1
ATOM 684 N N . LYS A 1 90 ? 34.378 -19.736 -29.279 1.00 70.50 90 LYS A N 1
ATOM 685 C CA . LYS A 1 90 ? 35.753 -19.625 -29.800 1.00 70.50 90 LYS A CA 1
ATOM 686 C C . LYS A 1 90 ? 36.803 -19.932 -28.730 1.00 70.50 90 LYS A C 1
ATOM 688 O O . LYS A 1 90 ? 37.757 -20.640 -29.034 1.00 70.50 90 LYS A O 1
ATOM 693 N N . THR A 1 91 ? 36.617 -19.479 -27.489 1.00 64.69 91 THR A N 1
ATOM 694 C CA . THR A 1 91 ? 37.541 -19.790 -26.381 1.00 64.69 91 THR A CA 1
ATOM 695 C C . THR A 1 91 ? 37.566 -21.281 -26.045 1.00 64.69 91 THR A C 1
ATOM 697 O O . THR A 1 91 ? 38.644 -21.835 -25.877 1.00 64.69 91 THR A O 1
ATOM 700 N N . LYS A 1 92 ? 36.418 -21.975 -26.070 1.00 63.41 92 LYS A N 1
ATOM 701 C CA . LYS A 1 92 ? 36.357 -23.443 -25.890 1.00 63.41 92 LYS A CA 1
ATOM 702 C C . LYS A 1 92 ? 37.012 -24.254 -27.019 1.00 63.41 92 LYS A C 1
ATOM 704 O O . LYS A 1 92 ? 37.334 -25.417 -26.817 1.00 63.41 92 LYS A O 1
ATOM 709 N N . ARG A 1 93 ? 37.174 -23.671 -28.212 1.00 61.69 93 ARG A N 1
ATOM 710 C CA . ARG A 1 93 ? 37.771 -24.329 -29.390 1.00 61.69 93 ARG A CA 1
ATOM 711 C C . ARG A 1 93 ? 39.295 -24.221 -29.461 1.00 61.69 93 ARG A C 1
ATOM 713 O O . ARG A 1 93 ? 39.877 -24.848 -30.338 1.00 61.69 93 ARG A O 1
ATOM 720 N N . LYS A 1 94 ? 39.934 -23.457 -28.571 1.00 56.50 94 LYS A N 1
ATOM 721 C CA . LYS A 1 94 ? 41.390 -23.474 -28.380 1.00 56.50 94 LYS A CA 1
ATOM 722 C C . LYS A 1 94 ? 41.715 -24.452 -27.241 1.00 56.50 94 LYS A C 1
ATOM 724 O O . LYS A 1 94 ? 41.673 -24.033 -26.086 1.00 56.50 94 LYS A O 1
ATOM 729 N N . PRO A 1 95 ? 41.995 -25.741 -27.508 1.00 50.88 95 PRO A N 1
ATOM 730 C CA . PRO A 1 95 ? 42.691 -26.546 -26.517 1.00 50.88 95 PRO A CA 1
ATOM 731 C C . PRO A 1 95 ? 44.092 -25.956 -26.317 1.00 50.88 95 PRO A C 1
ATOM 733 O O . PRO A 1 95 ? 44.697 -25.450 -27.267 1.00 50.88 95 PRO A O 1
ATOM 736 N N . ALA A 1 96 ? 44.555 -25.965 -25.067 1.00 60.03 96 ALA A N 1
ATOM 737 C CA . ALA A 1 96 ? 45.920 -25.608 -24.712 1.00 60.03 96 ALA A CA 1
ATOM 738 C C . ALA A 1 96 ? 46.890 -26.467 -25.538 1.00 60.03 96 ALA A C 1
ATOM 740 O O . ALA A 1 96 ? 46.759 -27.692 -25.553 1.00 60.03 96 ALA A O 1
ATOM 741 N N . ALA A 1 97 ? 47.775 -25.791 -26.269 1.00 49.28 97 ALA A N 1
ATOM 742 C CA . ALA A 1 97 ? 48.956 -26.388 -26.879 1.00 49.28 97 ALA A CA 1
ATOM 743 C C . ALA A 1 97 ? 50.016 -26.638 -25.804 1.00 49.28 97 ALA A C 1
ATOM 745 O O . ALA A 1 97 ? 50.075 -25.814 -24.859 1.00 49.28 97 ALA A O 1
#

Secondary structure (DSSP, 8-state):
----PPTT----------HHHHHHHHHHHHHHHTT-HHHHHHHHHHHHHHHHHHHHHHHHH-SPPPHHHHHHHHHHHHHHHHHHHHHHHHHHT----